Protein AF-X1SV32-F1 (afdb_monomer)

Solvent-accessible surface area (backbone atoms only — not comparable to full-atom values): 6237 Å² total; per-residue (Å²): 136,80,65,64,64,61,53,52,52,53,53,52,52,51,52,54,51,51,54,57,52,62,62,66,63,80,72,71,64,58,45,85,48,101,89,44,78,46,66,61,55,66,72,58,53,51,36,53,76,71,69,47,67,53,75,47,77,44,78,38,65,46,57,65,44,76,82,41,54,66,52,54,49,54,42,50,55,49,17,64,76,69,65,36,44,61,43,83,41,44,21,76,79,54,48,65,71,54,39,54,66,73,74,113

InterPro domains:
  IPR028082 Periplasmic binding protein-like I [SSF53822] (58-104)

Sequence (104 aa):
MKNKGLFLSIILILAIFACNIAFAEVNQWTWMTSKGTFVLSERIAKKVANGEKLIFKTSTFFSSAPLFVPVKQGFKDASEKLGVDMKMVGPTDGVVEKQVSELE

Foldseek 3Di:
DPCPVVVVVVVVVVVVVVVVVVLVPLQPCWDQDPVGIDHDDPVVSVCVSVVHAAEAEDEDQACQPPVCPVVVVVQVVVCVVVVHHYYYDYDNPRDVVRSVVVVD

Radius of gyration: 23.43 Å; Cα contacts (8 Å, |Δi|>4): 89; chains: 1; bounding box: 40×26×75 Å

Structure (mmCIF, N/CA/C/O backbone):
data_AF-X1SV32-F1
#
_entry.id   AF-X1SV32-F1
#
loop_
_atom_site.group_PDB
_atom_site.id
_atom_site.type_symbol
_atom_site.label_atom_id
_atom_site.label_alt_id
_atom_site.label_comp_id
_atom_site.label_asym_id
_atom_site.label_entity_id
_atom_site.label_seq_id
_atom_site.pdbx_PDB_ins_code
_atom_site.Cartn_x
_atom_site.Cartn_y
_atom_site.Cartn_z
_atom_site.occupancy
_atom_site.B_iso_or_equiv
_atom_site.auth_seq_id
_atom_site.auth_comp_id
_atom_site.auth_asym_id
_atom_site.auth_atom_id
_atom_site.pdbx_PDB_model_num
ATOM 1 N N . MET A 1 1 ? -20.507 -0.453 56.473 1.00 54.94 1 MET A N 1
ATOM 2 C CA . MET A 1 1 ? -19.792 0.340 55.438 1.00 54.94 1 MET A CA 1
ATOM 3 C C . MET A 1 1 ? -18.851 -0.483 54.530 1.00 54.94 1 MET A C 1
ATOM 5 O O . MET A 1 1 ? -18.062 0.121 53.820 1.00 54.94 1 MET A O 1
ATOM 9 N N . LYS A 1 2 ? -18.941 -1.826 54.458 1.00 54.81 2 LYS A N 1
ATOM 10 C CA . LYS A 1 2 ? -17.982 -2.659 53.692 1.00 54.81 2 LYS A CA 1
ATOM 11 C C . LYS A 1 2 ? -18.355 -2.945 52.220 1.00 54.81 2 LYS A C 1
ATOM 13 O O . LYS A 1 2 ? -17.492 -3.367 51.465 1.00 54.81 2 LYS A O 1
ATOM 18 N N . ASN A 1 3 ? -19.582 -2.647 51.778 1.00 55.75 3 ASN A N 1
ATOM 19 C CA . ASN A 1 3 ? -20.066 -3.068 50.447 1.00 55.75 3 ASN A CA 1
ATOM 20 C C . ASN A 1 3 ? -19.940 -2.001 49.343 1.00 55.75 3 ASN A C 1
ATOM 22 O O . ASN A 1 3 ? -20.214 -2.291 48.184 1.00 55.75 3 ASN A O 1
ATOM 26 N N . LYS A 1 4 ? -19.520 -0.771 49.673 1.00 56.34 4 LYS A N 1
ATOM 27 C CA . LYS A 1 4 ? -19.430 0.328 48.691 1.00 56.34 4 LYS A CA 1
ATOM 28 C C . LYS A 1 4 ? -18.233 0.181 47.738 1.00 56.34 4 LYS A C 1
ATOM 30 O O . LYS A 1 4 ? -18.348 0.533 46.572 1.00 56.34 4 LYS A O 1
ATOM 35 N N . GLY A 1 5 ? -17.116 -0.384 48.209 1.00 58.59 5 GLY A N 1
ATOM 36 C CA . GLY A 1 5 ? -15.908 -0.584 47.394 1.00 58.59 5 GLY A CA 1
ATOM 37 C C . GLY A 1 5 ? -16.057 -1.677 46.330 1.00 58.59 5 GLY A C 1
ATOM 38 O O . GLY A 1 5 ? -15.600 -1.505 45.204 1.00 58.59 5 GLY A O 1
ATOM 39 N N . LEU A 1 6 ? -16.767 -2.763 46.655 1.00 62.38 6 LEU A N 1
ATOM 40 C CA . LEU A 1 6 ? -17.042 -3.853 45.711 1.00 62.38 6 LEU A CA 1
ATOM 41 C C . LEU A 1 6 ? -17.976 -3.399 44.576 1.00 62.38 6 LEU A C 1
ATOM 43 O O . LEU A 1 6 ? -17.760 -3.744 43.419 1.00 62.38 6 LEU A O 1
ATOM 47 N N . PHE A 1 7 ? -18.969 -2.564 44.900 1.00 63.66 7 PHE A N 1
ATOM 48 C CA . PHE A 1 7 ? -19.914 -2.015 43.924 1.00 63.66 7 PHE A CA 1
ATOM 49 C C . PHE A 1 7 ? -19.238 -1.072 42.917 1.00 63.66 7 PHE A C 1
ATOM 51 O O . PHE A 1 7 ? -19.502 -1.165 41.722 1.00 63.66 7 PHE A O 1
ATOM 58 N N . LEU A 1 8 ? -18.316 -0.211 43.373 1.00 63.62 8 LEU A N 1
ATOM 59 C CA . LEU A 1 8 ? -17.544 0.656 42.472 1.00 63.62 8 LEU A CA 1
ATOM 60 C C . LEU A 1 8 ? -16.621 -0.138 41.537 1.00 63.62 8 LEU A C 1
ATOM 62 O O . LEU A 1 8 ? -16.478 0.221 40.372 1.00 63.62 8 LEU A O 1
ATOM 66 N N . SER A 1 9 ? -16.011 -1.219 42.028 1.00 67.38 9 SER A N 1
ATOM 67 C CA . SER A 1 9 ? -15.092 -2.033 41.226 1.00 67.38 9 SER A CA 1
ATOM 68 C C . SER A 1 9 ? -15.814 -2.788 40.102 1.00 67.38 9 SER A C 1
ATOM 70 O O . SER A 1 9 ? -15.317 -2.828 38.980 1.00 67.38 9 SER A O 1
ATOM 72 N N . ILE A 1 10 ? -17.023 -3.300 40.359 1.00 73.69 10 ILE A N 1
ATOM 73 C CA . ILE A 1 10 ? -17.849 -3.972 39.343 1.00 73.69 10 ILE A CA 1
ATOM 74 C C . ILE A 1 10 ? -18.318 -2.985 38.264 1.00 73.69 10 ILE A C 1
ATOM 76 O O . ILE A 1 10 ? -18.258 -3.307 37.079 1.00 73.69 10 ILE A O 1
ATOM 80 N N . ILE A 1 11 ? -18.722 -1.769 38.652 1.00 74.25 11 ILE A N 1
ATOM 81 C CA . ILE A 1 11 ? -19.123 -0.718 37.701 1.00 74.25 11 ILE A CA 1
ATOM 82 C C . ILE A 1 11 ? -17.947 -0.317 36.802 1.00 74.25 11 ILE A C 1
ATOM 84 O O . ILE A 1 11 ? -18.128 -0.152 35.598 1.00 74.25 11 ILE A O 1
ATOM 88 N N . LEU A 1 12 ? -16.735 -0.211 37.357 1.00 68.75 12 LEU A N 1
ATOM 89 C CA . LEU A 1 12 ? -15.541 0.126 36.582 1.00 68.75 12 LEU A CA 1
ATOM 90 C C . LEU A 1 12 ? -15.170 -0.981 35.581 1.00 68.75 12 LEU A C 1
ATOM 92 O O . LEU A 1 12 ? -14.855 -0.685 34.432 1.00 68.75 12 LEU A O 1
ATOM 96 N N . ILE A 1 13 ? -15.264 -2.254 35.981 1.00 70.62 13 ILE A N 1
ATOM 97 C CA . ILE A 1 13 ? -15.013 -3.399 35.090 1.00 70.62 13 ILE A CA 1
ATOM 98 C C . ILE A 1 13 ? -16.058 -3.455 33.966 1.00 70.62 13 ILE A C 1
ATOM 100 O O . ILE A 1 13 ? -15.695 -3.648 32.808 1.00 70.62 13 ILE A O 1
ATOM 104 N N . LEU A 1 14 ? -17.337 -3.222 34.279 1.00 65.56 14 LEU A N 1
ATOM 105 C CA . LEU A 1 14 ? -18.413 -3.135 33.285 1.00 65.56 14 LEU A CA 1
ATOM 106 C C . LEU A 1 14 ? -18.218 -1.966 32.315 1.00 65.56 14 LEU A C 1
ATOM 108 O O . LEU A 1 14 ? -18.444 -2.141 31.123 1.00 65.56 14 LEU A O 1
ATOM 112 N N . ALA A 1 15 ? -17.756 -0.805 32.786 1.00 63.25 15 ALA A N 1
ATOM 113 C CA . ALA A 1 15 ? -17.461 0.340 31.925 1.00 63.25 15 ALA A CA 1
ATOM 114 C C . ALA A 1 15 ? -16.293 0.053 30.963 1.00 63.25 15 ALA A C 1
ATOM 116 O O . ALA A 1 15 ? -16.363 0.401 29.786 1.00 63.25 15 ALA A O 1
ATOM 117 N N . ILE A 1 16 ? -15.250 -0.645 31.427 1.00 63.09 16 ILE A N 1
ATOM 118 C CA . ILE A 1 16 ? -14.129 -1.073 30.578 1.00 63.09 16 ILE A CA 1
ATOM 119 C C . ILE A 1 16 ? -14.599 -2.111 29.546 1.00 63.09 16 ILE A C 1
ATOM 121 O O . ILE A 1 16 ? -14.239 -2.014 28.373 1.00 63.09 16 ILE A O 1
ATOM 125 N N . PHE A 1 17 ? -15.438 -3.073 29.940 1.00 60.97 17 PHE A N 1
ATOM 126 C CA . PHE A 1 17 ? -16.004 -4.058 29.010 1.00 60.97 17 PHE A CA 1
ATOM 127 C C . PHE A 1 17 ? -16.938 -3.409 27.976 1.00 60.97 17 PHE A C 1
ATOM 129 O O . PHE A 1 17 ? -16.845 -3.719 26.792 1.00 60.97 17 PHE A O 1
ATOM 136 N N . ALA A 1 18 ? -17.781 -2.460 28.392 1.00 56.59 18 ALA A N 1
ATOM 137 C CA . ALA A 1 18 ? -18.684 -1.727 27.506 1.00 56.59 18 ALA A CA 1
ATOM 138 C C . ALA A 1 18 ? -17.930 -0.849 26.494 1.00 56.59 18 ALA A C 1
ATOM 140 O O . ALA A 1 18 ? -18.305 -0.820 25.325 1.00 56.59 18 ALA A O 1
ATOM 141 N N . CYS A 1 19 ? -16.824 -0.210 26.898 1.00 53.09 19 CYS A N 1
ATOM 142 C CA . CYS A 1 19 ? -15.953 0.499 25.959 1.00 53.09 19 CYS A CA 1
ATOM 143 C C . CYS A 1 19 ? -15.341 -0.448 24.917 1.00 53.09 19 CYS A C 1
ATOM 145 O O . CYS A 1 19 ? -15.314 -0.104 23.742 1.00 53.09 19 CYS A O 1
ATOM 147 N N . ASN A 1 20 ? -14.904 -1.654 25.302 1.00 52.06 20 ASN A N 1
ATOM 148 C CA . ASN A 1 20 ? -14.346 -2.619 24.344 1.00 52.06 20 ASN A CA 1
ATOM 149 C C . ASN A 1 20 ? -15.405 -3.184 23.376 1.00 52.06 20 ASN A C 1
ATOM 151 O O . ASN A 1 20 ? -15.102 -3.399 22.205 1.00 52.06 20 ASN A O 1
ATOM 155 N N . ILE A 1 21 ? -16.651 -3.377 23.825 1.00 53.75 21 ILE A N 1
ATOM 156 C CA . ILE A 1 21 ? -17.759 -3.828 22.962 1.00 53.75 21 ILE A CA 1
ATOM 157 C C . ILE A 1 21 ? -18.207 -2.712 22.002 1.00 53.75 21 ILE A C 1
ATOM 159 O O . ILE A 1 21 ? -18.498 -2.997 20.845 1.00 53.75 21 ILE A O 1
ATOM 163 N N . ALA A 1 22 ? -18.174 -1.441 22.420 1.00 48.19 22 ALA A N 1
ATOM 164 C CA . ALA A 1 22 ? -18.467 -0.309 21.535 1.00 48.19 22 ALA A CA 1
ATOM 165 C C . ALA A 1 22 ? -17.444 -0.161 20.385 1.00 48.19 22 ALA A C 1
ATOM 167 O O . ALA A 1 22 ? -17.800 0.292 19.301 1.00 48.19 22 ALA A O 1
ATOM 168 N N . PHE A 1 23 ? -16.194 -0.610 20.568 1.00 48.78 23 PHE A N 1
ATOM 169 C CA . PHE A 1 23 ? -15.218 -0.722 19.471 1.00 48.78 23 PHE A CA 1
ATOM 170 C C . PHE A 1 23 ? -15.441 -1.952 18.572 1.00 48.78 23 PHE A C 1
ATOM 172 O O . PHE A 1 23 ? -14.985 -1.961 17.430 1.00 48.78 23 PHE A O 1
ATOM 179 N N . ALA A 1 24 ? -16.171 -2.973 19.032 1.00 46.25 24 ALA A N 1
ATOM 180 C CA . ALA A 1 24 ? -16.534 -4.131 18.210 1.00 46.25 24 ALA A CA 1
ATOM 181 C C . ALA A 1 24 ? -17.693 -3.838 17.228 1.00 46.25 24 ALA A C 1
ATOM 183 O O . ALA A 1 24 ? -17.914 -4.607 16.290 1.00 46.25 24 ALA A O 1
ATOM 184 N N . GLU A 1 25 ? -18.396 -2.708 17.381 1.00 46.78 25 GLU A N 1
ATOM 185 C CA . GLU A 1 25 ? -19.424 -2.223 16.444 1.00 46.78 25 GLU A CA 1
ATOM 186 C C . GLU A 1 25 ? -18.873 -1.392 15.265 1.00 46.78 25 GLU A C 1
ATOM 188 O O . GLU A 1 25 ? -19.639 -0.791 14.511 1.00 46.78 25 GLU A O 1
ATOM 193 N N . VAL A 1 26 ? -17.563 -1.428 14.988 1.00 49.06 26 VAL A N 1
ATOM 194 C CA . VAL A 1 26 ? -16.995 -0.965 13.700 1.00 49.06 26 VAL A CA 1
ATOM 195 C C . VAL A 1 26 ? -17.300 -1.993 12.590 1.00 49.06 26 VAL A C 1
ATOM 197 O O . VAL A 1 26 ? -16.414 -2.517 11.920 1.00 49.06 26 VAL A O 1
ATOM 200 N N . ASN A 1 27 ? -18.577 -2.339 12.418 1.00 53.50 27 ASN A N 1
ATOM 201 C CA . ASN A 1 27 ? -19.050 -3.382 11.505 1.00 53.50 27 ASN A CA 1
ATOM 202 C C . ASN A 1 27 ? -20.001 -2.872 10.421 1.00 53.50 27 ASN A C 1
ATOM 204 O O . ASN A 1 27 ? -20.692 -3.661 9.784 1.00 53.50 27 ASN A O 1
ATOM 208 N N . GLN A 1 28 ? -20.013 -1.570 10.138 1.00 63.72 28 GLN A N 1
ATOM 209 C CA . GLN A 1 28 ? -20.742 -1.056 8.977 1.00 63.72 28 GLN A CA 1
ATOM 210 C C . GLN A 1 28 ? -19.815 -0.343 8.002 1.00 63.72 28 GLN A C 1
ATOM 212 O O . GLN A 1 28 ? -20.042 0.788 7.588 1.00 63.72 28 GLN A O 1
ATOM 217 N N . TRP A 1 29 ? -18.798 -1.077 7.542 1.00 75.12 29 TRP A N 1
ATOM 218 C CA . TRP A 1 29 ? -18.108 -0.789 6.281 1.00 75.12 29 TRP A CA 1
ATOM 219 C C . TRP A 1 29 ? -18.972 -1.212 5.083 1.00 75.12 29 TRP A C 1
ATOM 221 O O . TRP A 1 29 ? -18.537 -1.942 4.189 1.00 75.12 29 TRP A O 1
ATOM 231 N N . THR A 1 30 ? -20.240 -0.818 5.125 1.00 80.88 30 THR A N 1
ATOM 232 C 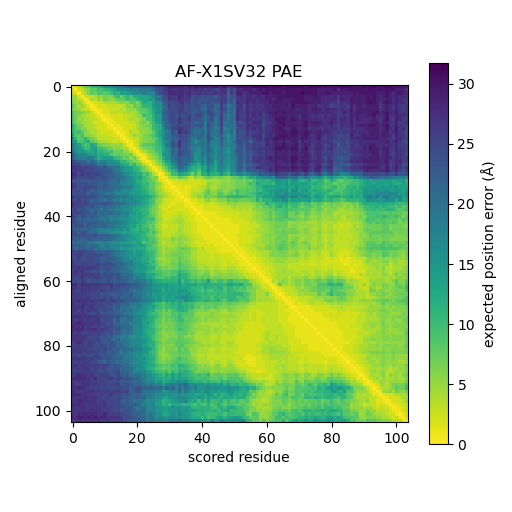CA . THR A 1 30 ? -21.237 -1.082 4.099 1.00 80.88 30 THR A CA 1
ATOM 233 C C . THR A 1 30 ? -21.816 0.253 3.676 1.00 80.88 30 THR A C 1
ATOM 235 O O . THR A 1 30 ? -22.344 0.992 4.502 1.00 80.88 30 THR A O 1
ATOM 238 N N . TRP A 1 31 ? -21.723 0.567 2.390 1.00 86.44 31 TRP A N 1
ATOM 239 C CA . TRP A 1 31 ? -22.211 1.824 1.838 1.00 86.44 31 TRP A CA 1
ATOM 240 C C . TRP A 1 31 ? -23.152 1.544 0.682 1.00 86.44 31 TRP A C 1
ATOM 242 O O . TRP A 1 31 ? -22.852 0.749 -0.210 1.00 86.44 31 TRP A O 1
ATOM 252 N N . MET A 1 32 ? -24.288 2.230 0.677 1.00 89.81 32 MET A N 1
ATOM 253 C CA . MET A 1 32 ? -25.202 2.207 -0.454 1.00 89.81 32 MET A CA 1
ATOM 254 C C . MET A 1 32 ? -24.710 3.203 -1.504 1.00 89.81 32 MET A C 1
ATOM 256 O O . MET A 1 32 ? -24.455 4.368 -1.206 1.00 89.81 32 MET A O 1
ATOM 260 N N . THR A 1 33 ? -24.564 2.741 -2.739 1.00 87.06 33 THR A N 1
ATOM 261 C CA . THR A 1 33 ? -24.194 3.561 -3.896 1.00 87.06 33 THR A CA 1
ATOM 262 C C . THR A 1 33 ? -25.310 3.504 -4.935 1.00 87.06 33 THR A C 1
ATOM 264 O O . THR A 1 33 ? -26.157 2.611 -4.899 1.00 87.06 33 THR A O 1
ATOM 267 N N . SER A 1 34 ? -25.282 4.395 -5.929 1.00 92.19 34 SER A N 1
ATOM 268 C CA . SER A 1 34 ? -26.204 4.328 -7.075 1.00 92.19 34 SER A CA 1
ATOM 269 C C . SER A 1 34 ? -26.079 3.036 -7.897 1.00 92.19 34 SER A C 1
ATOM 271 O O . SER A 1 34 ? -26.945 2.750 -8.718 1.00 92.19 34 SER A O 1
ATOM 273 N N . LYS A 1 35 ? -25.017 2.250 -7.678 1.00 91.31 35 LYS A N 1
ATOM 274 C CA . LYS A 1 35 ? -24.744 0.968 -8.342 1.00 91.31 35 LYS A CA 1
ATOM 275 C C . LYS A 1 35 ? -24.982 -0.247 -7.435 1.00 91.31 35 LYS A C 1
ATOM 277 O O . LYS A 1 35 ? -24.644 -1.359 -7.823 1.00 91.31 35 LYS A O 1
ATOM 282 N N . GLY A 1 36 ? -25.538 -0.044 -6.239 1.00 91.88 36 GLY A N 1
ATOM 283 C CA . GLY A 1 36 ? -25.782 -1.095 -5.250 1.00 91.88 36 GLY A CA 1
ATOM 284 C C . GLY A 1 36 ? -24.930 -0.951 -3.991 1.00 91.88 36 GLY A C 1
ATOM 285 O O . GLY A 1 36 ? -24.371 0.111 -3.710 1.00 91.88 36 GLY A O 1
ATOM 286 N N . THR A 1 37 ? -24.853 -2.027 -3.214 1.00 89.75 37 THR A N 1
ATOM 287 C CA . THR A 1 37 ? -24.190 -2.040 -1.906 1.00 89.75 37 THR A CA 1
ATOM 288 C C . THR A 1 37 ? -22.707 -2.376 -2.047 1.00 89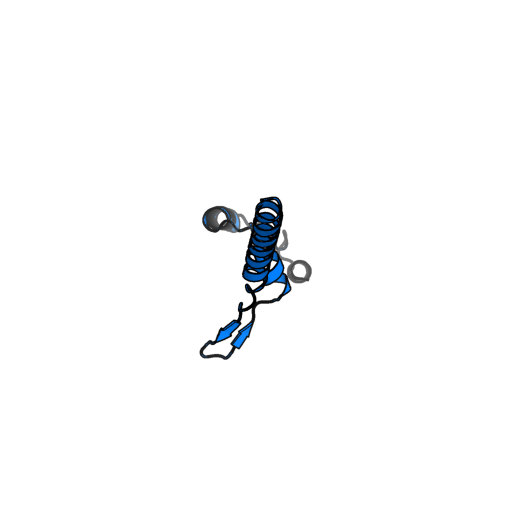.75 37 THR A C 1
ATOM 290 O O . THR A 1 37 ? -22.350 -3.467 -2.485 1.00 89.75 37 THR A O 1
ATOM 293 N N . PHE A 1 38 ? -21.837 -1.452 -1.647 1.00 88.81 38 PHE A N 1
ATOM 294 C CA . PHE A 1 38 ? -20.416 -1.719 -1.455 1.00 88.81 38 PHE A CA 1
ATOM 295 C C . PHE A 1 38 ? -20.197 -2.262 -0.043 1.00 88.81 38 PHE A C 1
ATOM 297 O O . PHE A 1 38 ? -20.604 -1.629 0.928 1.00 88.81 38 PHE A O 1
ATOM 304 N N . VAL A 1 39 ? -19.541 -3.415 0.062 1.00 88.06 39 VAL A N 1
ATOM 305 C CA . VAL A 1 39 ? -19.137 -4.027 1.332 1.00 88.06 39 VAL A CA 1
ATOM 306 C C . VAL A 1 39 ? -17.618 -4.110 1.331 1.00 88.06 39 VAL A C 1
ATOM 308 O O . VAL A 1 39 ? -17.029 -4.722 0.436 1.00 88.06 39 VAL A O 1
ATOM 311 N N . LEU A 1 40 ? -16.967 -3.485 2.313 1.00 86.12 40 LEU A N 1
ATOM 312 C CA . LEU A 1 40 ? -15.519 -3.596 2.457 1.00 86.12 40 LEU A CA 1
ATOM 313 C C . LEU A 1 40 ? -15.145 -5.047 2.748 1.00 86.12 40 LEU A C 1
ATOM 315 O O . LEU A 1 40 ? -15.768 -5.714 3.572 1.00 86.12 40 LEU A O 1
ATOM 319 N N . SER A 1 41 ? -14.074 -5.518 2.114 1.00 87.44 41 SER A N 1
ATOM 320 C CA . SER A 1 41 ? -13.507 -6.825 2.434 1.00 87.44 41 SER A CA 1
ATOM 321 C C . SER A 1 41 ? -13.180 -6.915 3.927 1.00 87.44 41 SER A C 1
ATOM 323 O O . SER A 1 41 ? -12.427 -6.090 4.449 1.00 87.44 41 SER A O 1
ATOM 325 N N . GLU A 1 42 ? -13.673 -7.962 4.590 1.00 88.44 42 GLU A N 1
ATOM 326 C CA . GLU A 1 42 ? -13.431 -8.225 6.015 1.00 88.44 42 GLU A CA 1
ATOM 327 C C . GLU A 1 42 ? -11.932 -8.232 6.354 1.00 88.44 42 GLU A C 1
ATOM 329 O O . GLU A 1 42 ? -11.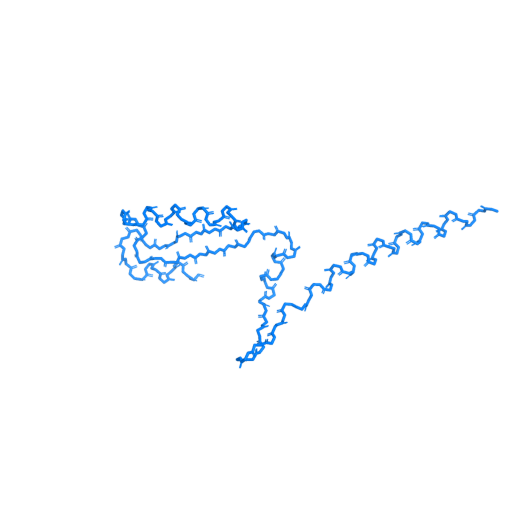507 -7.709 7.382 1.00 88.44 42 GLU A O 1
ATOM 334 N N . ARG A 1 43 ? -11.096 -8.756 5.448 1.00 86.94 43 ARG A N 1
ATOM 335 C CA . ARG A 1 43 ? -9.634 -8.751 5.593 1.00 86.94 43 ARG A CA 1
ATOM 336 C C . ARG A 1 43 ? -9.071 -7.334 5.703 1.00 86.94 43 ARG A C 1
ATOM 338 O O . ARG A 1 43 ? -8.163 -7.101 6.494 1.00 86.94 43 ARG A O 1
ATOM 345 N N . ILE A 1 44 ? -9.577 -6.403 4.897 1.00 86.62 44 ILE A N 1
ATOM 346 C CA . ILE A 1 44 ? -9.135 -5.003 4.917 1.00 86.62 44 ILE A CA 1
ATOM 347 C C . ILE A 1 44 ? -9.687 -4.311 6.164 1.00 86.62 44 ILE A C 1
ATOM 349 O O . ILE A 1 44 ? -8.933 -3.636 6.858 1.00 86.62 44 ILE A O 1
ATOM 353 N N . ALA A 1 45 ? -10.962 -4.541 6.489 1.00 86.69 45 ALA A N 1
ATOM 354 C CA . ALA A 1 45 ? -11.595 -4.008 7.693 1.00 86.69 45 ALA A CA 1
ATOM 355 C C . ALA A 1 45 ? -10.821 -4.392 8.967 1.00 86.69 45 ALA A C 1
ATOM 357 O O . ALA A 1 45 ? -10.514 -3.525 9.781 1.00 86.69 45 ALA A O 1
ATOM 358 N N . LYS A 1 46 ? -10.421 -5.666 9.097 1.00 85.56 46 LYS A N 1
ATOM 359 C CA . LYS A 1 46 ? -9.598 -6.157 10.215 1.00 85.56 46 LYS A CA 1
ATOM 360 C C . LYS A 1 46 ? -8.246 -5.449 10.300 1.00 85.56 46 LYS 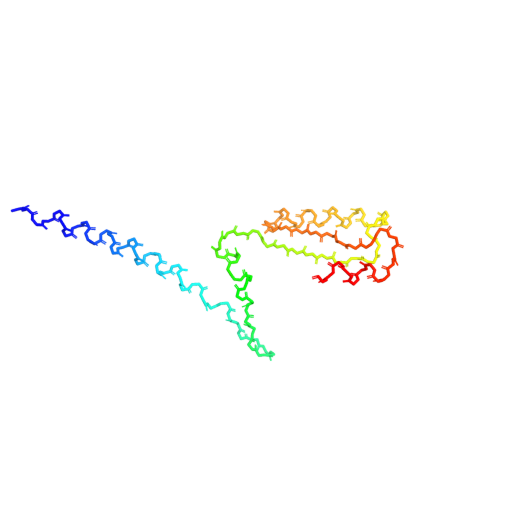A C 1
ATOM 362 O O . LYS A 1 46 ? -7.860 -5.026 11.382 1.00 85.56 46 LYS A O 1
ATOM 367 N N . LYS A 1 47 ? -7.546 -5.273 9.174 1.00 87.31 47 LYS A N 1
ATOM 368 C CA . LYS A 1 47 ? -6.261 -4.553 9.141 1.00 87.31 47 LYS A CA 1
ATOM 369 C C . LYS A 1 47 ? -6.404 -3.117 9.647 1.00 87.31 47 LYS A C 1
ATOM 371 O O . LYS A 1 47 ? -5.629 -2.693 10.498 1.00 87.31 47 LYS A O 1
ATOM 376 N N . VAL A 1 48 ? -7.420 -2.394 9.170 1.00 86.50 48 VAL A N 1
ATOM 377 C CA . VAL A 1 48 ? -7.689 -1.014 9.607 1.00 86.50 48 VAL A CA 1
ATOM 378 C C . VAL A 1 48 ? -8.030 -0.966 11.096 1.00 86.50 48 VAL A C 1
ATOM 380 O O . VAL A 1 48 ? -7.472 -0.144 11.815 1.00 86.50 48 VAL A O 1
ATOM 383 N N . ALA A 1 49 ? -8.893 -1.868 11.573 1.00 85.75 49 ALA A N 1
ATOM 384 C CA . ALA A 1 49 ? -9.261 -1.952 12.987 1.00 85.75 49 ALA A CA 1
ATOM 385 C C . ALA A 1 49 ? -8.054 -2.252 13.897 1.00 85.75 49 ALA A C 1
ATOM 387 O O . ALA A 1 49 ? -7.972 -1.727 15.003 1.00 85.75 49 ALA A O 1
ATOM 388 N N . ASN A 1 50 ? -7.087 -3.031 13.408 1.00 88.06 50 ASN A N 1
ATOM 389 C CA . ASN A 1 50 ? -5.836 -3.327 14.109 1.00 88.06 50 ASN A CA 1
ATOM 390 C C . ASN A 1 50 ? -4.805 -2.182 14.049 1.00 88.06 50 ASN A C 1
ATOM 392 O O . ASN A 1 50 ? -3.710 -2.322 14.592 1.00 88.06 50 ASN A O 1
ATOM 396 N N . GLY A 1 51 ? -5.108 -1.068 13.372 1.00 85.81 51 GLY A N 1
ATOM 397 C CA . GLY A 1 51 ? -4.168 0.037 13.171 1.00 85.81 51 GLY A CA 1
ATOM 398 C C . GLY A 1 51 ? -3.040 -0.278 12.184 1.00 85.81 51 GLY A C 1
ATOM 399 O O . GLY A 1 51 ? -2.024 0.417 12.171 1.00 85.81 51 GLY A O 1
ATOM 400 N N . GLU A 1 52 ? -3.186 -1.315 11.354 1.00 89.81 52 GLU A N 1
ATOM 401 C CA . GLU A 1 52 ? -2.215 -1.618 10.304 1.00 89.81 52 GLU A CA 1
ATOM 402 C C . GLU A 1 52 ? -2.312 -0.591 9.171 1.00 89.81 52 GLU A C 1
ATOM 404 O O . GLU A 1 52 ? -3.402 -0.216 8.729 1.00 89.81 52 GLU A O 1
ATOM 409 N N . LYS A 1 53 ? -1.158 -0.185 8.630 1.00 89.06 53 LYS A N 1
ATOM 410 C CA . LYS A 1 53 ? -1.123 0.662 7.437 1.00 89.06 53 LYS A CA 1
ATOM 411 C C . LYS A 1 53 ? -1.716 -0.071 6.237 1.00 89.06 53 LYS A C 1
ATOM 413 O O . LYS A 1 53 ? -1.396 -1.230 5.959 1.00 89.06 53 LYS A O 1
ATOM 418 N N . LEU A 1 54 ? -2.555 0.635 5.485 1.00 89.44 54 LEU A N 1
ATOM 419 C CA . LEU A 1 54 ? -3.051 0.151 4.203 1.00 89.44 54 LEU A CA 1
ATOM 420 C C . LEU A 1 54 ? -1.908 0.094 3.190 1.00 89.44 54 LEU A C 1
ATOM 422 O O . LEU A 1 54 ? -1.112 1.025 3.102 1.00 89.44 54 LEU A O 1
ATOM 426 N N . ILE A 1 55 ? -1.862 -0.986 2.410 1.00 89.94 55 ILE A N 1
ATOM 427 C CA . ILE A 1 55 ? -0.851 -1.187 1.372 1.00 89.94 55 ILE A CA 1
ATOM 428 C C . ILE A 1 55 ? -1.512 -1.030 0.005 1.00 89.94 55 ILE A C 1
ATOM 430 O O . ILE A 1 55 ? -2.381 -1.823 -0.359 1.00 89.94 55 ILE A O 1
ATOM 434 N N . PHE A 1 56 ? -1.053 -0.054 -0.772 1.00 88.69 56 PHE A N 1
ATOM 435 C CA . PHE A 1 56 ? -1.471 0.167 -2.153 1.00 88.69 56 PHE A CA 1
ATOM 436 C C . PHE A 1 56 ? -0.335 -0.219 -3.095 1.00 88.69 56 PHE A C 1
ATOM 438 O O . PHE A 1 56 ? 0.704 0.439 -3.137 1.00 88.69 56 PHE A O 1
ATOM 445 N N . LYS A 1 57 ? -0.524 -1.300 -3.856 1.00 88.25 57 LYS A N 1
ATOM 446 C CA . LYS A 1 57 ? 0.403 -1.698 -4.918 1.00 88.25 57 LYS A CA 1
ATOM 447 C C . LYS A 1 57 ? -0.091 -1.155 -6.255 1.00 88.25 57 LYS A C 1
ATOM 449 O O . LYS A 1 57 ? -1.233 -1.401 -6.631 1.00 88.25 57 LYS A O 1
ATOM 454 N N . THR A 1 58 ? 0.774 -0.470 -6.991 1.00 84.19 58 THR A N 1
ATOM 455 C CA . THR A 1 58 ? 0.522 -0.083 -8.382 1.00 84.19 58 THR A CA 1
ATOM 456 C C . THR A 1 58 ? 1.488 -0.834 -9.276 1.00 84.19 58 THR A C 1
ATOM 458 O O . THR A 1 58 ? 2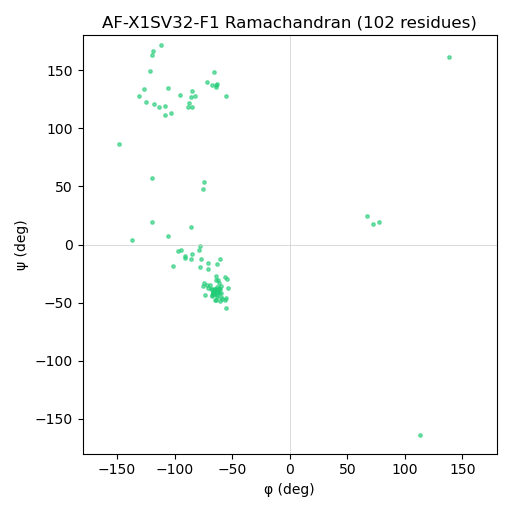.700 -0.678 -9.144 1.00 84.19 58 THR A O 1
ATOM 461 N N . SER A 1 59 ? 0.945 -1.655 -10.173 1.00 83.56 59 SER A N 1
ATOM 462 C CA . SER A 1 59 ? 1.732 -2.383 -11.165 1.00 83.56 59 SER A CA 1
ATOM 463 C C . SER A 1 59 ? 1.989 -1.504 -12.389 1.00 83.56 59 SER A C 1
ATOM 465 O O . SER A 1 59 ? 1.065 -0.881 -12.913 1.00 83.56 59 SER A O 1
ATOM 467 N N . THR A 1 60 ? 3.240 -1.445 -12.837 1.00 81.19 60 THR A N 1
ATOM 468 C CA . THR A 1 60 ? 3.651 -0.820 -14.099 1.00 81.19 60 THR A CA 1
ATOM 469 C C . THR A 1 60 ? 4.341 -1.843 -14.990 1.00 81.19 60 THR A C 1
ATOM 471 O O . THR A 1 60 ? 5.010 -2.749 -14.505 1.00 81.19 60 THR A O 1
ATOM 474 N N . PHE A 1 61 ? 4.210 -1.678 -16.302 1.00 80.38 61 PHE A N 1
ATOM 475 C CA . PHE A 1 61 ? 4.833 -2.549 -17.294 1.00 80.38 61 PHE A CA 1
ATOM 476 C C . PHE A 1 61 ? 6.370 -2.535 -17.227 1.00 80.38 61 PHE A C 1
ATOM 478 O O . PHE A 1 61 ? 6.994 -3.539 -17.535 1.00 80.38 61 PHE A O 1
ATOM 485 N N . PHE A 1 62 ? 7.006 -1.426 -16.831 1.00 78.44 62 PHE A N 1
ATOM 486 C CA . PHE A 1 62 ? 8.471 -1.323 -16.836 1.00 78.44 62 PHE A CA 1
ATOM 487 C C . PHE A 1 62 ? 8.979 -0.416 -15.712 1.00 78.44 62 PHE A C 1
ATOM 489 O O . PHE A 1 62 ? 9.194 0.780 -15.891 1.00 78.44 62 PHE A O 1
ATOM 496 N N . SER A 1 63 ? 9.182 -0.984 -14.525 1.00 74.81 63 SER A N 1
ATOM 497 C CA . SER A 1 63 ? 9.421 -0.222 -13.288 1.00 74.81 63 SER A CA 1
ATOM 498 C C . SER A 1 63 ? 10.793 0.464 -13.211 1.00 74.81 63 SER A C 1
ATOM 500 O O . SER A 1 63 ? 10.990 1.372 -12.392 1.00 74.81 63 SER A O 1
ATOM 502 N N . SER A 1 64 ? 11.739 0.058 -14.062 1.00 79.56 64 SER A N 1
ATOM 503 C CA . SER A 1 64 ? 13.108 0.590 -14.105 1.00 79.56 64 SER A CA 1
ATOM 504 C C . SER A 1 64 ? 13.303 1.724 -15.112 1.00 79.56 64 SER A C 1
ATOM 506 O O . SER A 1 64 ? 14.393 2.293 -15.161 1.00 79.56 64 SER A O 1
ATOM 508 N N . ALA A 1 65 ? 12.289 2.077 -15.913 1.00 80.50 65 ALA A N 1
ATOM 509 C CA . ALA A 1 65 ? 12.450 3.158 -16.880 1.00 80.50 65 ALA A CA 1
ATOM 510 C C . ALA A 1 65 ? 12.707 4.498 -16.152 1.00 80.50 65 ALA A C 1
ATOM 512 O O . ALA A 1 65 ? 11.994 4.806 -15.190 1.00 80.50 65 ALA A O 1
ATOM 513 N N . PRO A 1 66 ? 13.654 5.339 -16.618 1.00 83.06 66 PRO A N 1
ATOM 514 C CA . PRO A 1 66 ? 13.943 6.639 -16.000 1.00 83.06 66 PRO A CA 1
ATOM 515 C C . PRO A 1 66 ? 12.714 7.549 -15.857 1.00 83.06 66 PRO A C 1
ATOM 517 O O . PRO A 1 66 ? 12.613 8.310 -14.897 1.00 83.06 66 PRO A O 1
ATOM 520 N N . LEU A 1 67 ? 11.736 7.411 -16.760 1.00 83.50 67 LEU A N 1
ATOM 521 C CA . LEU A 1 67 ? 10.449 8.109 -16.707 1.00 83.50 67 LEU A CA 1
ATOM 522 C C . LEU A 1 67 ? 9.679 7.871 -15.392 1.00 83.50 6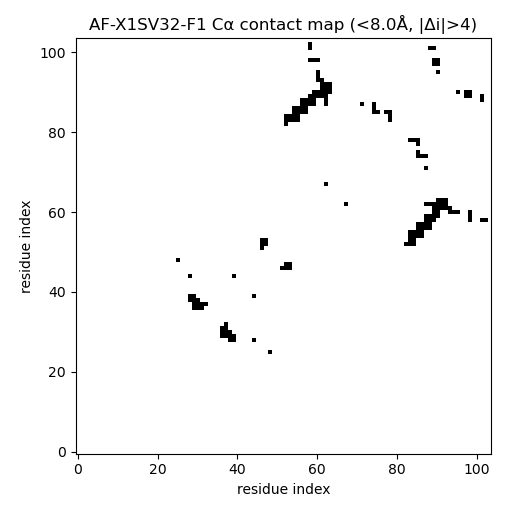7 LEU A C 1
ATOM 524 O O . LEU A 1 67 ? 8.921 8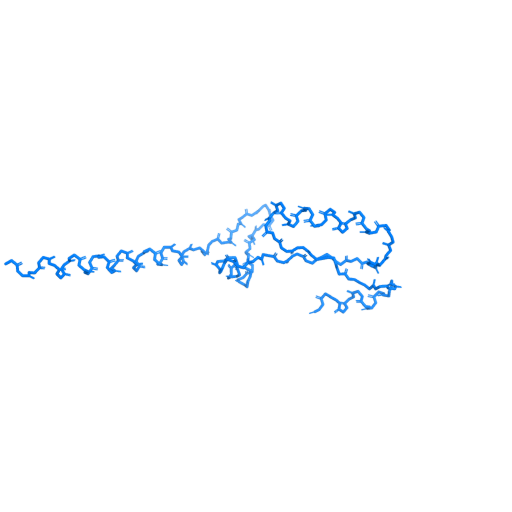.737 -14.965 1.00 83.50 67 LEU A O 1
ATOM 528 N N . PHE A 1 68 ? 9.881 6.732 -14.721 1.00 84.06 68 PHE A N 1
ATOM 529 C CA . PHE A 1 68 ? 9.193 6.414 -13.467 1.00 84.06 68 PHE A CA 1
ATOM 530 C C . PHE A 1 68 ? 9.863 6.998 -12.223 1.00 84.06 68 PHE A C 1
ATOM 532 O O . PHE A 1 68 ? 9.264 6.938 -11.154 1.00 84.06 68 PHE A O 1
ATOM 539 N N . VAL A 1 69 ? 11.057 7.593 -12.317 1.00 86.62 69 VAL A N 1
ATOM 540 C CA . VAL A 1 69 ? 11.708 8.260 -11.173 1.00 86.62 69 VAL A CA 1
ATOM 541 C C . VAL A 1 69 ? 10.810 9.343 -10.548 1.00 86.62 69 VAL A C 1
ATOM 543 O O . VAL A 1 69 ? 10.521 9.231 -9.354 1.00 86.62 69 VAL A O 1
ATOM 546 N N . PRO A 1 70 ? 10.288 10.338 -11.298 1.00 89.94 70 PRO A N 1
ATOM 547 C CA . PRO A 1 70 ? 9.377 11.332 -10.724 1.00 89.94 70 PRO A CA 1
ATOM 548 C C . PRO A 1 70 ? 8.063 10.714 -10.228 1.00 89.94 70 PRO A C 1
ATOM 550 O O . PRO A 1 70 ? 7.499 11.175 -9.239 1.00 89.94 70 PRO A O 1
ATOM 553 N N . VAL A 1 71 ? 7.592 9.632 -10.858 1.00 87.12 71 VAL A N 1
ATOM 554 C CA . VAL A 1 71 ? 6.375 8.931 -10.421 1.00 87.12 71 VAL A CA 1
ATOM 555 C C . VAL A 1 71 ? 6.595 8.250 -9.066 1.00 87.12 71 VAL A C 1
ATOM 557 O O . VAL A 1 71 ? 5.755 8.371 -8.180 1.00 87.12 71 VAL A O 1
ATOM 560 N N . LYS A 1 72 ? 7.743 7.591 -8.858 1.00 87.31 72 LYS A N 1
ATOM 561 C CA . LYS A 1 72 ? 8.124 6.995 -7.565 1.00 87.31 72 LYS A CA 1
ATOM 562 C C . LYS A 1 72 ? 8.216 8.051 -6.464 1.00 87.31 72 LYS A C 1
ATOM 564 O O . LYS A 1 72 ? 7.782 7.784 -5.346 1.00 87.31 72 LYS A O 1
ATOM 569 N N . GLN A 1 73 ? 8.726 9.242 -6.784 1.00 91.00 73 GLN A N 1
ATOM 570 C CA . GLN A 1 73 ? 8.752 10.352 -5.833 1.00 91.00 73 GLN A CA 1
ATOM 571 C C . GLN A 1 73 ? 7.334 10.799 -5.458 1.00 91.00 73 GLN A C 1
ATOM 573 O O . GLN A 1 73 ? 7.018 10.858 -4.276 1.00 91.00 73 GLN A O 1
ATOM 578 N N . GLY A 1 74 ? 6.444 10.993 -6.437 1.00 91.31 74 GLY A N 1
ATOM 579 C CA . GLY A 1 74 ? 5.045 11.333 -6.156 1.00 91.31 74 GLY A CA 1
ATOM 580 C C . GLY A 1 74 ? 4.317 10.270 -5.320 1.00 91.31 74 GLY A C 1
ATOM 581 O O . GLY A 1 74 ? 3.519 10.606 -4.448 1.00 91.31 74 GLY A O 1
ATOM 582 N N . PHE A 1 75 ? 4.627 8.986 -5.530 1.00 90.94 75 PHE A N 1
ATOM 583 C CA . PHE A 1 75 ? 4.122 7.890 -4.695 1.00 90.94 75 PHE A CA 1
ATOM 584 C C . PHE A 1 75 ? 4.609 7.993 -3.254 1.00 90.94 75 PHE A C 1
ATOM 586 O O . PHE A 1 75 ? 3.817 7.803 -2.335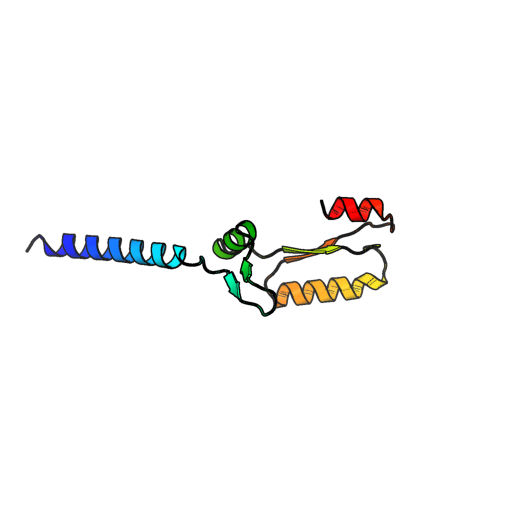 1.00 90.94 75 PHE A O 1
ATOM 593 N N . LYS A 1 76 ? 5.892 8.302 -3.052 1.00 91.31 76 LYS A N 1
ATOM 594 C CA . LYS A 1 76 ? 6.460 8.501 -1.719 1.00 91.31 76 LYS A CA 1
ATOM 595 C C . LYS A 1 76 ? 5.761 9.657 -0.999 1.00 91.31 76 LYS A C 1
ATOM 597 O O . LYS A 1 76 ? 5.280 9.467 0.115 1.00 91.31 76 LYS A O 1
ATOM 602 N N . ASP A 1 77 ? 5.619 10.798 -1.667 1.00 94.00 77 ASP A N 1
ATOM 603 C CA . ASP A 1 77 ? 4.986 11.992 -1.098 1.00 94.00 77 ASP A CA 1
ATOM 604 C C . ASP A 1 77 ? 3.515 11.725 -0.721 1.00 94.00 77 ASP A C 1
ATOM 606 O O . ASP A 1 77 ? 3.044 12.117 0.349 1.00 94.00 77 ASP A O 1
ATOM 610 N N . ALA A 1 78 ? 2.778 11.007 -1.576 1.00 92.94 78 ALA A N 1
ATOM 611 C CA . ALA A 1 78 ? 1.400 10.605 -1.299 1.00 92.94 78 ALA A CA 1
ATOM 612 C C . ALA A 1 78 ? 1.305 9.600 -0.139 1.00 92.94 78 ALA A C 1
ATOM 614 O O . ALA A 1 78 ? 0.424 9.734 0.709 1.00 92.94 78 ALA A O 1
ATOM 615 N N . SER A 1 79 ? 2.220 8.628 -0.079 1.00 92.62 79 SER A N 1
ATOM 616 C CA . SER A 1 79 ? 2.320 7.639 1.003 1.00 92.62 79 SER A CA 1
ATOM 617 C C . SER A 1 79 ? 2.471 8.331 2.359 1.00 92.62 79 SER A C 1
ATOM 619 O O . SER A 1 79 ? 1.728 8.033 3.294 1.00 92.62 79 SER A O 1
ATOM 621 N N . GLU A 1 80 ? 3.382 9.303 2.444 1.00 93.44 80 GLU A N 1
ATOM 622 C CA . GLU A 1 80 ? 3.628 10.095 3.651 1.00 93.44 80 GLU A CA 1
ATOM 623 C C . GLU A 1 80 ? 2.411 10.950 4.021 1.00 93.44 80 GLU A C 1
ATOM 625 O O . GLU A 1 80 ? 1.951 10.907 5.162 1.00 93.44 80 GLU A O 1
ATOM 630 N N . LYS A 1 81 ? 1.828 11.667 3.051 1.00 94.50 81 LYS A N 1
ATOM 631 C CA . LYS A 1 81 ? 0.665 12.537 3.280 1.00 94.50 81 LYS A CA 1
ATOM 632 C C . LYS A 1 81 ? -0.581 11.776 3.736 1.00 94.50 81 LYS A C 1
ATOM 634 O O . LYS A 1 81 ? -1.361 12.300 4.526 1.00 94.50 81 LYS A O 1
ATOM 639 N N . LEU A 1 82 ? -0.797 10.575 3.205 1.00 91.81 82 LEU A N 1
ATOM 640 C CA . LEU A 1 82 ? -1.976 9.760 3.496 1.00 91.81 82 LEU A CA 1
ATOM 641 C C . LEU A 1 82 ? -1.760 8.806 4.679 1.00 91.81 82 LEU A C 1
ATOM 643 O O . LEU A 1 82 ? -2.720 8.195 5.139 1.00 91.81 82 LEU A O 1
ATOM 647 N N . GLY A 1 83 ? -0.525 8.662 5.171 1.00 90.88 83 GLY A N 1
ATOM 648 C CA . GLY A 1 83 ? -0.197 7.728 6.252 1.00 90.88 83 GLY A CA 1
ATOM 649 C C . GLY A 1 83 ? -0.339 6.253 5.856 1.00 90.88 83 GLY A C 1
ATOM 650 O O . GLY A 1 83 ? -0.543 5.399 6.717 1.00 90.88 83 GLY A O 1
ATOM 651 N N . VAL A 1 84 ? -0.241 5.948 4.563 1.00 92.44 84 VAL A N 1
ATOM 652 C CA . VAL A 1 84 ? -0.380 4.594 4.000 1.00 92.44 84 VAL A CA 1
ATOM 653 C C . VAL A 1 84 ? 0.963 4.117 3.457 1.00 92.44 84 VAL A C 1
ATOM 655 O O . VAL A 1 84 ? 1.900 4.905 3.362 1.00 92.44 84 VAL A O 1
ATOM 658 N N . ASP A 1 85 ? 1.060 2.847 3.073 1.00 91.31 85 ASP A N 1
ATOM 659 C CA . ASP A 1 85 ? 2.223 2.299 2.377 1.00 91.31 85 ASP A CA 1
ATOM 660 C C . ASP A 1 85 ? 1.901 2.143 0.886 1.00 91.31 85 ASP A C 1
ATOM 662 O O . ASP A 1 85 ? 1.078 1.314 0.494 1.00 91.31 85 ASP A O 1
ATOM 666 N N . MET A 1 86 ? 2.558 2.917 0.025 1.00 91.12 86 MET A N 1
ATOM 667 C CA . MET A 1 86 ? 2.409 2.789 -1.427 1.00 91.12 86 MET A CA 1
ATOM 668 C C . MET A 1 86 ? 3.646 2.133 -2.041 1.00 91.12 86 MET A C 1
ATOM 670 O O . MET A 1 86 ? 4.779 2.489 -1.721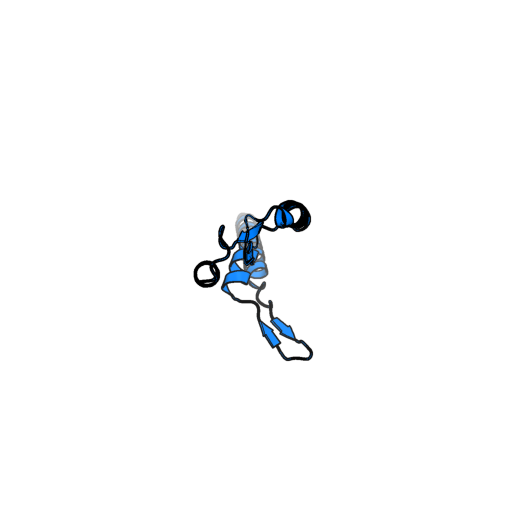 1.00 91.12 86 MET A O 1
ATOM 674 N N . LYS A 1 87 ? 3.444 1.168 -2.942 1.00 86.25 87 LYS A N 1
ATOM 675 C CA . LYS A 1 87 ? 4.526 0.461 -3.640 1.00 86.25 87 LYS A CA 1
ATOM 676 C C . LYS A 1 87 ? 4.261 0.422 -5.136 1.00 86.25 87 LYS A C 1
ATOM 678 O O . LYS A 1 87 ? 3.210 -0.039 -5.571 1.00 86.25 87 LYS A O 1
ATOM 683 N N . MET A 1 88 ? 5.245 0.848 -5.918 1.00 83.94 88 MET A N 1
ATOM 684 C CA . MET A 1 88 ? 5.268 0.584 -7.352 1.00 83.94 88 MET A CA 1
ATOM 685 C C . MET A 1 88 ? 5.941 -0.768 -7.588 1.00 83.94 88 MET A C 1
ATOM 687 O O . MET A 1 88 ? 7.083 -0.962 -7.176 1.00 83.94 88 MET A O 1
ATOM 691 N N . VAL A 1 89 ? 5.223 -1.685 -8.225 1.00 84.06 89 VAL A N 1
ATOM 692 C CA . VAL A 1 89 ? 5.689 -3.032 -8.576 1.00 84.06 89 VAL A CA 1
ATOM 693 C C . VAL A 1 89 ? 5.650 -3.205 -10.090 1.00 84.06 89 VAL A C 1
ATOM 695 O O . VAL A 1 89 ? 5.017 -2.414 -10.791 1.00 84.06 89 VAL A O 1
ATOM 698 N N . GLY A 1 90 ? 6.342 -4.210 -10.607 1.00 80.94 90 GLY A N 1
ATOM 699 C CA . GLY A 1 90 ? 6.356 -4.502 -12.034 1.00 80.94 90 GLY A CA 1
ATOM 700 C C . GLY A 1 90 ? 7.742 -4.868 -12.551 1.00 80.94 90 GLY A C 1
ATOM 701 O O . GLY A 1 90 ? 8.747 -4.558 -11.897 1.00 80.94 90 GLY A O 1
ATOM 702 N N . PRO A 1 91 ? 7.811 -5.506 -13.726 1.00 79.94 91 PRO A N 1
ATOM 703 C CA . PRO A 1 91 ? 9.047 -6.073 -14.221 1.00 79.94 91 PRO A CA 1
ATOM 704 C C . PRO A 1 91 ? 10.089 -5.004 -14.530 1.00 79.94 91 PRO A C 1
ATOM 706 O O . PRO A 1 91 ? 9.791 -3.877 -14.940 1.00 79.94 91 PRO A O 1
ATOM 709 N N . THR A 1 92 ? 11.347 -5.386 -14.340 1.00 80.62 92 THR A N 1
ATOM 710 C CA . THR A 1 92 ? 12.504 -4.542 -14.639 1.00 80.62 92 THR A CA 1
ATOM 711 C C . THR A 1 92 ? 12.837 -4.507 -16.125 1.00 80.62 92 THR A C 1
ATOM 713 O O . THR A 1 92 ? 13.773 -3.811 -16.489 1.00 80.62 92 THR A O 1
ATOM 716 N N . ASP A 1 93 ? 12.147 -5.280 -16.964 1.00 77.44 93 ASP A N 1
ATOM 717 C CA . ASP A 1 93 ? 12.499 -5.526 -18.367 1.00 77.44 93 ASP A CA 1
ATOM 718 C C . ASP A 1 93 ? 11.308 -5.481 -19.344 1.00 77.44 93 ASP A C 1
ATOM 720 O O . ASP A 1 93 ? 11.502 -5.719 -20.532 1.00 77.44 93 ASP A O 1
ATOM 724 N N . GLY A 1 94 ? 10.091 -5.149 -18.895 1.00 74.31 94 GLY A N 1
ATOM 725 C CA . GLY A 1 94 ? 8.940 -5.024 -19.802 1.00 74.31 94 GLY A CA 1
ATOM 726 C C . GLY A 1 94 ? 8.323 -6.353 -20.254 1.00 74.31 94 GLY A C 1
ATOM 727 O O . GLY A 1 94 ? 7.640 -6.398 -21.271 1.00 74.31 94 GLY A O 1
ATOM 728 N N . VAL A 1 95 ? 8.566 -7.459 -19.549 1.00 79.50 95 VAL A N 1
ATOM 729 C CA . VAL A 1 95 ? 7.963 -8.757 -19.894 1.00 79.50 95 VAL A CA 1
ATOM 730 C C . VAL A 1 95 ? 6.569 -8.871 -19.270 1.00 79.50 95 VAL A C 1
ATOM 732 O O . VAL A 1 95 ? 6.431 -8.854 -18.048 1.00 79.50 95 VAL A O 1
ATOM 735 N N . VAL A 1 96 ? 5.530 -9.003 -20.098 1.00 75.88 96 VAL A N 1
ATOM 736 C CA . VAL A 1 96 ? 4.116 -8.978 -19.670 1.00 75.88 96 VAL A CA 1
ATOM 737 C C . VAL A 1 96 ? 3.790 -10.116 -18.702 1.00 75.88 96 VAL A C 1
ATOM 739 O O . VAL A 1 96 ? 3.090 -9.911 -17.714 1.00 75.88 96 VAL A O 1
ATOM 742 N N . GLU A 1 97 ? 4.348 -11.301 -18.923 1.00 78.75 97 GLU A N 1
ATOM 743 C CA . GLU A 1 97 ? 4.133 -12.476 -18.076 1.00 78.75 97 GLU A CA 1
ATOM 744 C C . GLU A 1 97 ? 4.622 -12.227 -16.643 1.00 78.75 97 GLU A C 1
ATOM 746 O O . GLU A 1 97 ? 3.960 -12.606 -15.678 1.00 78.75 97 GLU A O 1
ATOM 751 N N . LYS A 1 98 ? 5.737 -11.500 -16.496 1.00 77.12 98 LYS A N 1
ATOM 752 C CA . LYS A 1 98 ? 6.269 -11.099 -15.187 1.00 77.12 98 LYS A CA 1
ATOM 753 C C . LYS A 1 98 ? 5.409 -10.036 -14.502 1.00 77.12 98 LYS A C 1
ATOM 755 O O . LYS A 1 98 ? 5.489 -9.868 -13.291 1.00 77.12 98 LYS A O 1
ATOM 760 N N . GLN A 1 99 ? 4.598 -9.294 -15.254 1.00 75.00 99 GLN A N 1
ATOM 761 C CA . GLN A 1 99 ? 3.661 -8.329 -14.683 1.00 75.00 99 GLN A CA 1
ATOM 762 C C . GLN A 1 99 ? 2.449 -9.025 -14.053 1.00 75.00 99 GLN A C 1
ATOM 764 O O . GLN A 1 99 ? 1.957 -8.568 -13.021 1.00 75.00 99 GLN A O 1
ATOM 769 N N . VAL A 1 100 ? 1.989 -10.127 -14.654 1.00 76.62 100 VAL A N 1
ATOM 770 C CA . VAL A 1 100 ? 0.884 -10.938 -14.122 1.00 76.62 100 VAL A CA 1
ATOM 771 C C . VAL A 1 100 ? 1.301 -11.623 -12.820 1.00 76.62 100 VAL A C 1
ATOM 773 O O . VAL A 1 100 ? 0.577 -11.523 -11.834 1.00 76.62 100 VAL A O 1
ATOM 776 N N . SER A 1 101 ? 2.506 -12.204 -12.767 1.00 75.38 101 SER A N 1
ATOM 777 C CA . SER A 1 101 ? 3.014 -12.888 -11.566 1.00 75.38 101 SER A CA 1
ATOM 778 C C . SER A 1 101 ? 3.205 -11.986 -10.338 1.00 75.38 101 SER A C 1
ATOM 780 O O . SER A 1 101 ? 3.356 -12.486 -9.234 1.00 75.38 101 SER A O 1
ATOM 782 N N . GLU A 1 102 ? 3.232 -10.662 -10.505 1.00 68.06 102 GLU A N 1
ATOM 783 C CA . GLU A 1 102 ? 3.355 -9.694 -9.399 1.00 68.06 102 GLU A CA 1
ATOM 784 C C . GLU A 1 102 ? 2.002 -9.335 -8.751 1.00 68.06 102 GLU A C 1
ATOM 786 O O . GLU A 1 102 ? 1.959 -8.671 -7.705 1.00 68.06 102 GLU A O 1
ATOM 791 N N . LEU A 1 103 ? 0.895 -9.711 -9.402 1.00 65.88 103 LEU A N 1
ATOM 792 C CA . LEU A 1 103 ? -0.474 -9.438 -8.958 1.00 65.88 103 LEU A CA 1
ATOM 793 C C . LEU A 1 103 ? -1.149 -10.645 -8.292 1.00 65.88 103 LEU A C 1
ATOM 795 O O . LEU A 1 103 ? -2.141 -10.439 -7.586 1.00 65.88 103 LEU A O 1
ATOM 799 N N . GLU A 1 104 ? -0.622 -11.852 -8.510 1.00 62.16 104 GLU A N 1
ATOM 800 C CA . GLU A 1 104 ? -0.994 -13.092 -7.805 1.00 62.16 104 GLU A CA 1
ATOM 801 C C . GLU A 1 104 ? -0.342 -13.169 -6.412 1.00 62.16 104 GLU A C 1
ATOM 803 O O . GLU A 1 104 ? -1.033 -13.628 -5.471 1.00 62.16 104 GLU A O 1
#

Organism: NCBI:txid412755

pLDDT: mean 77.91, std 13.5, range [46.25, 94.5]

Secondary structure (DSSP, 8-state):
--SHHHHHHHHHHHHHHHHHHHHHT----EEEETTEEEE--HHHHHHHHTTPPPEEEEE-S-TTSTTHHHHHHHHHHHHHHHTSEEEEE--SS--HHHHHTTT-

Mean predicted aligned error: 12.86 Å

Nearest PDB structures (foldseek):
  6gq0-assembly1_A  TM=8.922E-01  e=7.791E-02  Geobacillus stearothermophilus
  5xss-assembly3_B  TM=8.905E-01  e=1.526E-01  Clostridium beijerinckii NCIMB 8052
  1efa-assembly1_B  TM=6.475E-01  e=3.911E-01  Escherichia coli
  1efa-assembly2_C  TM=6.374E-01  e=5.854E-01  Escherichia coli
  2pe5-assembly2_C-2  TM=6.308E-01  e=8.193E-01  Escherichia coli